Protein AF-A0A8T3RVQ6-F1 (afdb_monomer_lite)

Radius of gyration: 17.31 Å; chains: 1; bounding box: 41×33×53 Å

Foldseek 3Di:
DVVCLVVPNQEDAQEQCADDPPHHDVLDDQAWAQAPVRRRIYHYQHALDNVHSHGQAEELNVQPDDLVSSVSSVVVCVVVVTDHDHDYDPLLQDPDDDDDPPDDPVVSCSSVRNSVSNVVSVVVCCVVCVVVDDDPVVVVVVPPFGWYAYPVVSDTHGRDPPDD

Secondary structure (DSSP, 8-state):
-HHHHHTT--EE---B-S--TTTB-TTS-SS-EEETTT-PEE-PPPEEETTEEEE-SBHHHHHHS-HHHHHHHHHHHHHTTPPP--B--HHHH-TTPPP-TTS-HHHHHHHHTTGGGHHHHHHHHHHHHGGG---HHHHHHHT-SPPEEETTTTEEEPP-----

Structure (mmCIF, N/CA/C/O backbone):
data_AF-A0A8T3RVQ6-F1
#
_entry.id   AF-A0A8T3RVQ6-F1
#
loop_
_atom_site.group_PDB
_atom_site.id
_atom_site.type_symbol
_atom_site.label_atom_id
_atom_site.label_alt_id
_atom_site.label_comp_id
_atom_site.label_asym_id
_atom_site.label_entity_id
_atom_site.label_seq_id
_atom_site.pdbx_PDB_ins_code
_atom_site.Cartn_x
_atom_site.Cartn_y
_atom_site.Cartn_z
_atom_site.occupancy
_atom_site.B_iso_or_equiv
_atom_site.auth_seq_id
_atom_site.auth_comp_id
_atom_site.auth_asym_id
_atom_site.auth_atom_id
_atom_site.pdbx_PDB_model_num
ATOM 1 N N . MET A 1 1 ? -17.647 5.794 -0.318 1.00 85.44 1 MET A N 1
ATOM 2 C CA . MET A 1 1 ? -17.756 4.753 0.725 1.00 85.44 1 MET A CA 1
ATOM 3 C C . MET A 1 1 ? -19.180 4.253 0.856 1.00 85.44 1 MET A C 1
ATOM 5 O O . MET A 1 1 ? -19.367 3.047 0.831 1.00 85.44 1 MET A O 1
ATOM 9 N N . ASP A 1 2 ? -20.171 5.142 0.878 1.00 89.44 2 ASP A N 1
ATOM 10 C CA . ASP A 1 2 ? -21.593 4.767 0.983 1.00 89.44 2 ASP A CA 1
ATOM 11 C C . ASP A 1 2 ? -22.040 3.792 -0.110 1.00 89.44 2 ASP A C 1
ATOM 13 O O . ASP A 1 2 ? -22.649 2.773 0.185 1.00 89.44 2 ASP A O 1
ATOM 17 N N . VAL A 1 3 ? -21.640 4.038 -1.364 1.00 94.50 3 VAL A N 1
ATOM 18 C CA . VAL A 1 3 ? -21.923 3.122 -2.483 1.00 94.50 3 VAL A CA 1
ATOM 19 C C . VAL A 1 3 ? -21.318 1.736 -2.251 1.00 94.50 3 VAL A C 1
ATOM 21 O O . VAL A 1 3 ? -21.981 0.745 -2.523 1.00 94.50 3 VAL A O 1
ATOM 24 N N . LEU A 1 4 ? -20.090 1.641 -1.730 1.00 95.44 4 LEU A N 1
ATOM 25 C CA . LEU A 1 4 ? -19.455 0.346 -1.458 1.00 95.44 4 LEU A CA 1
ATOM 26 C C . LEU A 1 4 ? -20.227 -0.414 -0.374 1.00 95.44 4 LEU A C 1
ATOM 28 O O . LEU A 1 4 ? -20.590 -1.570 -0.571 1.00 95.44 4 LEU A O 1
ATOM 32 N N . ALA A 1 5 ? -20.552 0.262 0.728 1.00 93.94 5 ALA A N 1
ATOM 33 C CA . ALA A 1 5 ? -21.335 -0.334 1.805 1.00 93.94 5 ALA A CA 1
ATOM 34 C C . ALA A 1 5 ? -22.728 -0.779 1.321 1.00 93.94 5 ALA A C 1
ATOM 36 O O . ALA A 1 5 ? -23.157 -1.889 1.620 1.00 93.94 5 ALA A O 1
ATOM 37 N N . ALA A 1 6 ? -23.397 0.033 0.495 1.00 94.88 6 ALA A N 1
ATOM 38 C CA . ALA A 1 6 ? -24.702 -0.294 -0.083 1.00 94.88 6 ALA A CA 1
ATOM 39 C C . ALA A 1 6 ? -24.680 -1.530 -1.003 1.00 94.88 6 ALA A C 1
ATOM 41 O O . ALA A 1 6 ? -25.711 -2.169 -1.183 1.00 94.88 6 ALA A O 1
ATOM 42 N N . HIS A 1 7 ? -23.520 -1.880 -1.567 1.00 97.12 7 HIS A N 1
ATOM 43 C CA . HIS A 1 7 ? -23.337 -3.071 -2.404 1.00 97.12 7 HIS A CA 1
ATOM 44 C C . HIS A 1 7 ? -22.722 -4.255 -1.638 1.00 97.12 7 HIS A C 1
ATOM 46 O O . HIS A 1 7 ? -22.322 -5.239 -2.257 1.00 97.12 7 HIS A O 1
ATOM 52 N N . GLY A 1 8 ? -22.639 -4.178 -0.305 1.00 95.00 8 GLY A N 1
ATOM 53 C CA . GLY A 1 8 ? -22.169 -5.280 0.536 1.00 95.00 8 GLY A CA 1
ATOM 54 C C . GLY A 1 8 ? -20.652 -5.472 0.555 1.00 95.00 8 GLY A C 1
ATOM 55 O O . GLY A 1 8 ? -20.183 -6.534 0.953 1.00 95.00 8 GLY A O 1
ATOM 56 N N . PHE A 1 9 ? -19.865 -4.475 0.137 1.00 96.00 9 PHE A N 1
ATOM 57 C CA . PHE A 1 9 ? -18.418 -4.524 0.342 1.00 96.00 9 PHE A CA 1
ATOM 58 C C . PHE A 1 9 ? -18.086 -4.344 1.827 1.00 96.00 9 PHE A C 1
ATOM 60 O O . PHE A 1 9 ? -18.631 -3.465 2.492 1.00 96.00 9 PHE A O 1
ATOM 67 N N . GLU A 1 10 ? -17.150 -5.149 2.329 1.00 94.31 10 GLU A N 1
ATOM 68 C CA . GLU A 1 10 ? -16.751 -5.150 3.745 1.00 94.31 10 GLU A CA 1
ATOM 69 C C . GLU A 1 10 ? -15.566 -4.220 4.038 1.00 94.31 10 GLU A C 1
ATOM 71 O O . GLU A 1 10 ? -15.416 -3.717 5.155 1.00 94.31 10 GLU A O 1
ATOM 76 N N . TYR A 1 11 ? -14.724 -3.959 3.035 1.00 95.31 11 TYR A N 1
ATOM 77 C CA . TYR A 1 11 ? -13.535 -3.131 3.190 1.00 95.31 11 TYR A CA 1
ATOM 78 C C . TYR A 1 11 ? -13.155 -2.361 1.921 1.00 95.31 11 TYR A C 1
ATOM 80 O O . TYR A 1 11 ? -13.514 -2.742 0.807 1.00 95.31 11 TYR A O 1
ATOM 88 N N . ASP A 1 12 ? -12.391 -1.283 2.103 1.00 94.56 12 ASP A N 1
ATOM 89 C CA . ASP A 1 12 ? -11.769 -0.490 1.042 1.00 94.56 12 ASP A CA 1
ATOM 90 C C . ASP A 1 12 ? -10.265 -0.321 1.287 1.00 94.56 12 ASP A C 1
ATOM 92 O O . ASP A 1 12 ? -9.831 -0.018 2.398 1.00 94.56 12 ASP A O 1
ATOM 96 N N . SER A 1 13 ? -9.472 -0.465 0.225 1.00 93.50 13 SER A N 1
ATOM 97 C CA . SER A 1 13 ? -8.018 -0.273 0.248 1.00 93.50 13 SER A CA 1
ATOM 98 C C . SER A 1 13 ? -7.539 0.804 -0.730 1.00 93.50 13 SER A C 1
ATOM 100 O O . SER A 1 13 ? -6.399 0.760 -1.200 1.00 93.50 13 SER A O 1
ATOM 102 N N . SER A 1 14 ? -8.415 1.740 -1.102 1.00 90.06 14 SER A N 1
ATOM 103 C CA . SER A 1 14 ? -8.108 2.785 -2.087 1.00 90.06 14 SER A CA 1
ATOM 104 C C . SER A 1 14 ? -7.475 4.044 -1.479 1.00 90.06 14 SER A C 1
ATOM 106 O O . SER A 1 14 ? -6.921 4.875 -2.202 1.00 90.06 14 SER A O 1
ATOM 108 N N . ILE A 1 15 ? -7.520 4.185 -0.152 1.00 91.19 15 ILE A N 1
ATOM 109 C CA . ILE A 1 15 ? -7.093 5.398 0.550 1.00 91.19 15 ILE A CA 1
ATOM 110 C C . ILE A 1 15 ? -5.566 5.475 0.700 1.00 91.19 15 ILE A C 1
ATOM 112 O O . ILE A 1 15 ? -4.928 4.616 1.311 1.00 91.19 15 ILE A O 1
ATOM 116 N N . TYR A 1 16 ? -4.983 6.570 0.198 1.00 91.81 16 TYR A N 1
ATOM 117 C CA . TYR A 1 16 ? -3.573 6.919 0.381 1.00 91.81 16 TYR A CA 1
ATOM 118 C C . TYR A 1 16 ? -3.422 8.087 1.372 1.00 91.81 16 TYR A C 1
ATOM 120 O O . TYR A 1 16 ? -3.752 9.220 1.012 1.00 91.81 16 TYR A O 1
ATOM 128 N N . PRO A 1 17 ? -2.892 7.862 2.588 1.00 89.81 17 PRO A N 1
ATOM 129 C CA . PRO A 1 17 ? -2.781 8.884 3.630 1.00 89.81 17 PRO A CA 1
ATOM 130 C C . PRO A 1 17 ? -1.570 9.807 3.435 1.00 89.81 17 PRO A C 1
ATOM 132 O O . PRO A 1 17 ? -0.664 9.889 4.260 1.00 89.81 17 PRO A O 1
ATOM 135 N N . GLY A 1 18 ? -1.519 10.497 2.301 1.00 87.06 18 GLY A N 1
ATOM 136 C CA . GLY A 1 18 ? -0.417 11.386 1.960 1.00 87.06 18 GLY A CA 1
ATOM 137 C C . GLY A 1 18 ? -0.727 12.283 0.772 1.00 87.06 18 GLY A C 1
ATOM 138 O O . GLY A 1 18 ? -1.821 12.247 0.214 1.00 87.06 18 GLY A O 1
ATOM 139 N N . LEU A 1 19 ? 0.255 13.086 0.369 1.00 80.75 19 LEU A N 1
ATOM 140 C CA . LEU A 1 19 ? 0.151 13.918 -0.827 1.00 80.75 19 LEU A CA 1
ATOM 141 C C . LEU A 1 19 ? 0.420 13.062 -2.068 1.00 80.75 19 LEU A C 1
ATOM 143 O O . LEU A 1 19 ? 1.483 12.457 -2.203 1.00 80.75 19 LEU A O 1
ATOM 147 N N . ASN A 1 20 ? -0.560 12.994 -2.963 1.00 79.75 20 ASN A N 1
ATOM 148 C CA . ASN A 1 20 ? -0.448 12.326 -4.253 1.00 79.75 20 ASN A CA 1
ATOM 149 C C . ASN A 1 20 ? -1.412 13.000 -5.232 1.00 79.75 20 ASN A C 1
ATOM 151 O O . ASN A 1 20 ? -2.599 13.105 -4.926 1.00 79.75 20 ASN A O 1
ATOM 155 N N . ASP A 1 21 ? -0.907 13.402 -6.402 1.00 72.50 21 ASP A N 1
ATOM 156 C CA . ASP A 1 21 ? -1.655 14.135 -7.437 1.00 72.50 21 ASP A CA 1
ATOM 157 C C . ASP A 1 21 ? -2.984 13.472 -7.839 1.00 72.50 21 ASP A C 1
ATOM 159 O O . ASP A 1 21 ? -3.875 14.146 -8.345 1.00 72.50 21 ASP A O 1
ATOM 163 N N . ARG A 1 22 ? -3.114 12.147 -7.685 1.00 75.31 22 ARG A N 1
ATOM 164 C CA . ARG A 1 22 ? -4.267 11.390 -8.196 1.00 75.31 22 ARG A CA 1
ATOM 165 C C . ARG A 1 22 ? -5.292 11.001 -7.138 1.00 75.31 22 ARG A C 1
ATOM 167 O O . ARG A 1 22 ? -6.471 10.937 -7.454 1.00 75.31 22 ARG A O 1
ATOM 174 N N . TYR A 1 23 ? -4.843 10.646 -5.940 1.00 78.12 23 TYR A N 1
ATOM 175 C CA . TYR A 1 23 ? -5.696 9.989 -4.937 1.00 78.12 23 TYR A CA 1
ATOM 176 C C . TYR A 1 23 ? -5.208 10.209 -3.496 1.00 78.12 23 TYR A C 1
ATOM 178 O O . TYR A 1 23 ? -5.557 9.454 -2.590 1.00 78.12 23 TYR A O 1
ATOM 186 N N . GLY A 1 24 ? -4.353 11.209 -3.270 1.00 85.56 24 GLY A N 1
ATOM 187 C CA . GLY A 1 24 ? -3.816 11.485 -1.944 1.00 85.56 24 GLY A CA 1
ATOM 188 C C . GLY A 1 24 ? -4.828 12.151 -1.019 1.00 85.56 24 GLY A C 1
ATOM 189 O O . GLY A 1 24 ? -5.452 13.142 -1.388 1.00 85.56 24 GLY A O 1
ATOM 190 N N . TRP A 1 25 ? -4.943 11.642 0.206 1.00 89.81 25 TRP A N 1
ATOM 191 C CA . TRP A 1 25 ? -5.762 12.215 1.267 1.00 89.81 25 TRP A CA 1
ATOM 192 C C . TRP A 1 25 ? -4.927 12.395 2.546 1.00 89.81 25 TRP A C 1
ATOM 194 O O . TRP A 1 25 ? -4.898 11.518 3.402 1.00 89.81 25 TRP A O 1
ATOM 204 N N . PRO A 1 26 ? -4.271 13.551 2.745 1.00 87.06 26 PRO A N 1
ATOM 205 C CA . PRO A 1 26 ? -3.357 13.758 3.877 1.00 87.06 26 PRO A CA 1
ATOM 206 C C . PRO A 1 26 ? -3.976 13.608 5.277 1.00 87.06 26 PRO A C 1
ATOM 208 O O . PRO A 1 26 ? -3.271 13.272 6.219 1.00 87.06 26 PRO A O 1
ATOM 211 N N . ARG A 1 27 ? -5.285 13.862 5.425 1.00 87.00 27 ARG A N 1
ATOM 212 C CA . ARG A 1 27 ? -6.032 13.701 6.691 1.00 87.00 27 ARG A CA 1
ATOM 213 C C . ARG A 1 27 ? -6.626 12.300 6.887 1.00 87.00 27 ARG A C 1
ATOM 215 O O . ARG A 1 27 ? -7.385 12.091 7.832 1.00 87.00 27 ARG A O 1
ATOM 222 N N . ALA A 1 28 ? -6.343 11.368 5.982 1.00 90.00 28 ALA A N 1
ATOM 223 C CA . ALA A 1 28 ? -6.807 9.999 6.102 1.00 90.00 28 ALA A CA 1
ATOM 224 C C . ALA A 1 28 ? -6.030 9.227 7.182 1.00 90.00 28 ALA A C 1
ATOM 226 O O . ALA A 1 28 ? -4.894 9.578 7.515 1.00 90.00 28 ALA A O 1
ATOM 227 N N . PRO A 1 29 ? -6.625 8.154 7.719 1.00 90.62 29 PRO A N 1
ATOM 228 C CA . PRO A 1 29 ? -5.960 7.267 8.656 1.00 90.62 29 PRO A CA 1
ATOM 229 C C . PRO A 1 29 ? -4.731 6.597 8.040 1.00 90.62 29 PRO A C 1
ATOM 231 O O . PRO A 1 29 ? -4.720 6.224 6.871 1.00 90.62 29 PRO A O 1
ATOM 234 N N . THR A 1 30 ? -3.693 6.415 8.856 1.00 90.94 30 THR A N 1
ATOM 235 C CA . THR A 1 30 ? -2.460 5.700 8.478 1.00 90.94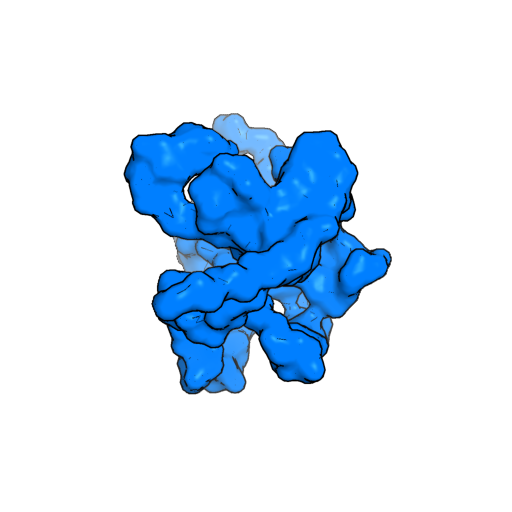 30 THR A CA 1
ATOM 236 C C . THR A 1 30 ? -2.475 4.225 8.875 1.00 90.94 30 THR A C 1
ATOM 238 O O . THR A 1 30 ? -1.589 3.477 8.469 1.00 90.94 30 THR A O 1
ATOM 241 N N . ASN A 1 31 ? -3.496 3.808 9.629 1.00 91.44 31 ASN A N 1
ATOM 242 C CA . ASN A 1 31 ? -3.735 2.445 10.099 1.00 91.44 31 ASN A CA 1
ATOM 243 C C . ASN A 1 31 ? -5.163 2.014 9.763 1.00 91.44 31 ASN A C 1
ATOM 245 O O . ASN A 1 31 ? -5.998 2.887 9.520 1.00 91.44 31 ASN A O 1
ATOM 249 N N . PRO A 1 32 ? -5.469 0.706 9.777 1.00 94.69 32 PRO A N 1
ATOM 250 C CA . PRO A 1 32 ? -6.835 0.253 9.592 1.00 94.69 32 PRO A CA 1
ATOM 251 C C . PRO A 1 32 ? -7.790 0.872 10.611 1.00 94.69 32 PRO A C 1
ATOM 253 O O . PRO A 1 32 ? -7.489 0.936 11.804 1.00 94.69 32 PRO A O 1
ATOM 256 N N . VAL A 1 33 ? -8.938 1.324 10.123 1.00 95.25 33 VAL A N 1
ATOM 257 C CA . VAL A 1 33 ? -10.011 1.913 10.932 1.00 95.25 33 VAL A CA 1
ATOM 258 C C . VAL A 1 33 ? -11.356 1.444 10.412 1.00 95.25 33 VAL A C 1
ATOM 260 O O . VAL A 1 33 ? -11.469 1.015 9.264 1.00 95.25 33 VAL A O 1
ATOM 263 N N . GLN A 1 34 ? -12.395 1.583 11.222 1.00 96.00 34 GLN A N 1
ATOM 264 C CA . GLN A 1 34 ? -13.762 1.407 10.762 1.00 96.00 34 GLN A CA 1
ATOM 265 C C . GLN A 1 34 ? -14.366 2.756 10.368 1.00 96.00 34 GLN A C 1
ATOM 267 O O . GLN A 1 34 ? -14.287 3.732 11.112 1.00 96.00 34 GLN A O 1
ATOM 272 N N . HIS A 1 35 ? -14.992 2.834 9.200 1.00 94.44 35 HIS A N 1
ATOM 273 C CA . HIS A 1 35 ? -15.709 4.025 8.774 1.00 94.44 35 HIS A CA 1
ATOM 274 C C . HIS A 1 35 ? -16.938 4.242 9.666 1.00 94.44 35 HIS A C 1
ATOM 276 O O . HIS A 1 35 ? -17.862 3.429 9.664 1.00 94.44 35 HIS A O 1
ATOM 282 N N . ALA A 1 36 ? -16.972 5.357 10.401 1.00 92.88 36 ALA A N 1
ATOM 283 C CA . ALA A 1 36 ? -18.012 5.643 11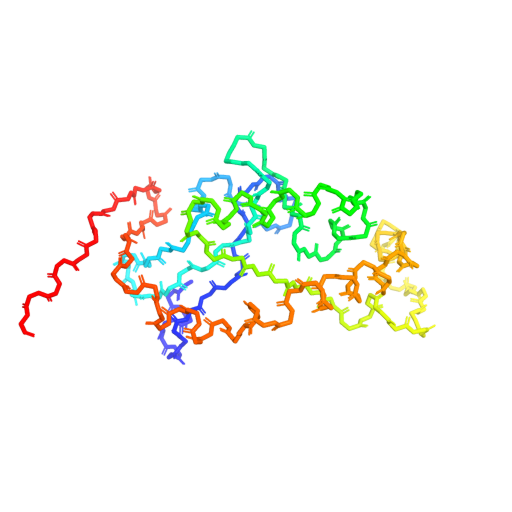.395 1.00 92.88 36 ALA A CA 1
ATOM 284 C C . ALA A 1 36 ? -19.429 5.680 10.789 1.00 92.88 36 ALA A C 1
ATOM 286 O O . ALA A 1 36 ? -20.393 5.323 11.452 1.00 92.88 36 ALA A O 1
ATOM 287 N N . LEU A 1 37 ? -19.520 6.113 9.525 1.00 90.69 37 LEU A N 1
ATOM 288 C CA . LEU A 1 37 ? -20.725 6.188 8.686 1.00 90.69 37 LEU A CA 1
ATOM 289 C C . LEU A 1 37 ? -21.405 4.846 8.405 1.00 90.69 37 LEU A C 1
ATOM 291 O O . LEU A 1 37 ? -22.621 4.702 8.402 1.00 90.69 37 LEU A O 1
ATOM 295 N N . THR A 1 38 ? -20.571 3.887 8.026 1.00 93.19 38 THR A N 1
ATOM 296 C CA . THR A 1 38 ? -20.989 2.772 7.167 1.00 93.19 38 THR A CA 1
ATOM 297 C C . THR A 1 38 ? -20.529 1.423 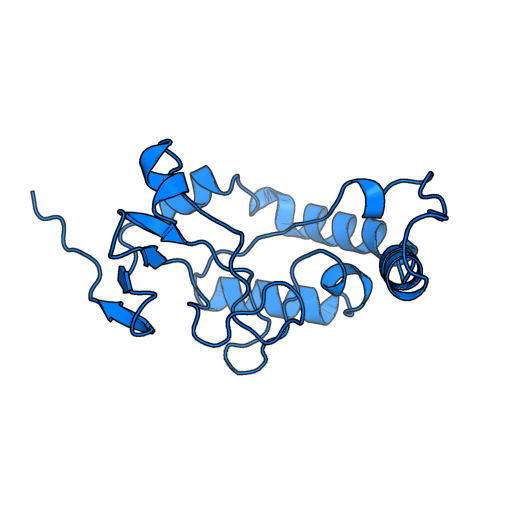7.695 1.00 93.19 38 THR A C 1
ATOM 299 O O . THR A 1 38 ? -20.884 0.403 7.121 1.00 93.19 38 THR A O 1
ATOM 302 N N . GLY A 1 39 ? -19.686 1.399 8.732 1.00 92.56 39 GLY A N 1
ATOM 303 C CA . GLY A 1 39 ? -19.072 0.176 9.245 1.00 92.56 39 GLY A CA 1
ATOM 304 C C . GLY A 1 39 ? -17.986 -0.420 8.341 1.00 92.56 39 GLY A C 1
ATOM 305 O O . GLY A 1 39 ? -17.329 -1.370 8.758 1.00 92.56 39 GLY A O 1
ATOM 306 N N . LEU A 1 40 ? -17.764 0.143 7.145 1.00 95.19 40 LEU A N 1
ATOM 307 C CA . LEU A 1 40 ? -16.770 -0.321 6.175 1.00 95.19 40 LEU A CA 1
ATOM 308 C C . LEU A 1 40 ? -15.361 -0.236 6.772 1.00 95.19 40 LEU A C 1
ATOM 310 O O . LEU A 1 40 ? -14.965 0.822 7.270 1.00 95.19 40 LEU A O 1
ATOM 314 N N . VAL A 1 41 ? -14.579 -1.309 6.690 1.00 96.25 41 VAL A N 1
ATOM 315 C CA . VAL A 1 41 ? -13.181 -1.269 7.132 1.00 96.25 41 VAL A CA 1
ATOM 316 C C . VAL A 1 41 ? -12.342 -0.533 6.094 1.00 96.25 41 VAL A C 1
ATOM 318 O O . VAL A 1 41 ? -12.278 -0.910 4.929 1.00 96.25 41 VAL A O 1
ATOM 321 N N . ILE A 1 42 ? -11.663 0.524 6.516 1.00 95.50 42 ILE A N 1
ATOM 322 C CA . ILE A 1 42 ? -10.702 1.236 5.684 1.00 95.50 42 ILE A CA 1
ATOM 323 C C . ILE A 1 42 ? -9.323 0.667 5.973 1.00 95.50 42 ILE A C 1
ATOM 325 O O . ILE A 1 42 ? -8.837 0.762 7.098 1.00 95.50 42 ILE A O 1
ATOM 329 N N . PHE A 1 43 ? -8.680 0.114 4.952 1.00 95.38 43 PHE A N 1
ATOM 330 C CA . PHE A 1 43 ? -7.325 -0.414 5.015 1.00 95.38 43 PHE A CA 1
ATOM 331 C C . PHE A 1 43 ? -6.390 0.489 4.185 1.00 95.38 43 PHE A C 1
ATOM 333 O O . PHE A 1 43 ? -6.212 0.270 2.985 1.00 95.38 43 PHE A O 1
ATOM 340 N N . PRO A 1 44 ? -5.790 1.530 4.787 1.00 93.38 44 PRO A N 1
ATOM 341 C CA . PRO A 1 44 ? -5.027 2.527 4.044 1.00 93.38 44 PRO A CA 1
ATOM 342 C C . PRO A 1 44 ? -3.684 1.991 3.540 1.00 93.38 44 PRO A C 1
ATOM 344 O O . PRO A 1 44 ? -3.089 1.081 4.125 1.00 93.38 44 PRO A O 1
ATOM 347 N N . VAL A 1 45 ? -3.159 2.609 2.479 1.00 92.94 45 VAL A N 1
ATOM 348 C CA . VAL A 1 45 ? -1.805 2.324 1.985 1.00 92.94 45 VAL A CA 1
ATOM 349 C C . VAL A 1 45 ? -0.773 2.661 3.073 1.00 92.94 45 VAL A C 1
ATOM 351 O O . VAL A 1 45 ? -0.735 3.800 3.545 1.00 92.94 45 VAL A O 1
ATOM 354 N N . PRO A 1 46 ? 0.107 1.720 3.454 1.00 92.69 46 PRO A N 1
ATOM 355 C CA . PRO A 1 46 ? 1.027 1.928 4.556 1.00 92.69 46 PRO A CA 1
ATOM 356 C C . PRO A 1 46 ?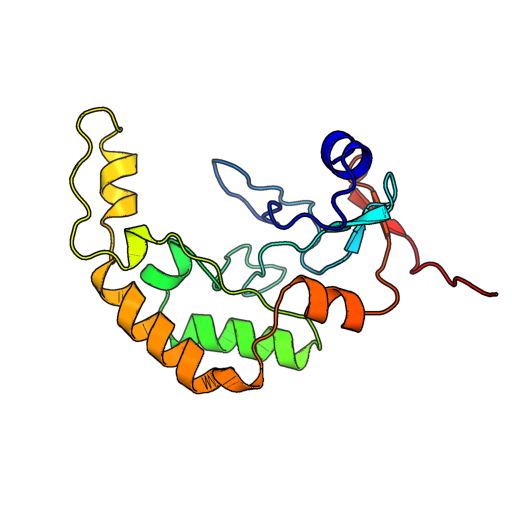 2.180 2.848 4.165 1.00 92.69 46 PRO A C 1
ATOM 358 O O . PRO A 1 46 ? 2.737 2.773 3.063 1.00 92.69 46 PRO A O 1
ATOM 361 N N . LEU A 1 47 ? 2.568 3.692 5.117 1.00 92.06 47 LEU A N 1
ATOM 362 C CA . LEU A 1 47 ? 3.641 4.670 4.969 1.00 92.06 47 LEU A CA 1
ATOM 363 C C . LEU A 1 47 ? 4.892 4.222 5.722 1.00 92.06 47 LEU A C 1
ATOM 365 O O . LEU A 1 47 ? 4.809 3.526 6.735 1.00 92.06 47 LEU A O 1
ATOM 369 N N . LEU A 1 48 ? 6.063 4.663 5.262 1.00 90.75 48 LEU A N 1
ATOM 370 C CA . LEU A 1 48 ? 7.332 4.420 5.959 1.00 90.75 48 LEU A CA 1
ATOM 371 C C . LEU A 1 48 ? 7.332 5.011 7.368 1.00 90.75 48 LEU A C 1
ATOM 373 O O . LEU A 1 48 ? 7.904 4.433 8.292 1.00 90.75 48 LEU A O 1
ATOM 377 N N . HIS A 1 49 ? 6.704 6.176 7.521 1.00 84.81 49 HIS A N 1
ATOM 378 C CA . HIS A 1 49 ? 6.583 6.873 8.787 1.00 84.81 49 HIS A CA 1
ATOM 379 C C . HIS A 1 49 ? 5.306 7.729 8.798 1.00 84.81 49 HIS A C 1
ATOM 381 O O . HIS A 1 49 ? 4.985 8.318 7.772 1.00 84.81 49 HIS A O 1
ATOM 387 N N . PRO A 1 50 ? 4.613 7.905 9.937 1.00 76.50 50 PRO A N 1
ATOM 388 C CA . PRO A 1 50 ? 3.438 8.784 10.018 1.00 76.50 50 PRO A CA 1
ATOM 389 C C . PRO A 1 50 ? 3.709 10.242 9.614 1.00 76.50 50 PRO A C 1
ATOM 391 O O . PRO A 1 50 ? 2.817 10.932 9.141 1.00 76.50 50 PRO A O 1
ATOM 394 N N . HIS A 1 51 ? 4.950 10.708 9.783 1.00 79.44 51 HIS A N 1
ATOM 395 C CA . HIS A 1 51 ? 5.383 12.064 9.406 1.00 79.44 51 HIS A CA 1
ATOM 396 C C . HIS A 1 51 ? 6.102 12.133 8.052 1.00 79.44 51 HIS A C 1
ATOM 398 O O . HIS A 1 51 ? 6.481 13.214 7.617 1.00 79.44 51 HIS A O 1
ATOM 404 N N . ILE A 1 52 ? 6.313 10.992 7.389 1.00 80.62 52 ILE A N 1
ATOM 405 C CA . ILE A 1 52 ? 6.899 10.931 6.048 1.00 80.62 52 ILE A CA 1
ATOM 406 C C . ILE A 1 52 ? 5.850 10.257 5.164 1.00 80.62 52 ILE A C 1
ATOM 408 O O . ILE A 1 52 ? 5.771 9.026 5.188 1.00 80.62 52 ILE A O 1
ATOM 412 N N . PRO A 1 53 ? 5.043 11.019 4.396 1.00 81.19 53 PRO A N 1
ATOM 413 C CA . PRO A 1 53 ? 3.905 10.502 3.632 1.00 81.19 53 PRO A CA 1
ATOM 414 C C . PRO A 1 53 ? 4.345 9.748 2.366 1.00 81.19 53 PRO A C 1
ATOM 416 O O . PRO A 1 53 ? 3.896 10.019 1.252 1.00 81.19 53 PRO A O 1
ATOM 419 N N . LEU A 1 54 ? 5.275 8.815 2.545 1.00 89.44 54 LEU A N 1
ATOM 420 C CA . LEU A 1 54 ? 5.916 8.015 1.525 1.00 89.44 54 LEU A CA 1
ATOM 421 C C . LEU A 1 54 ? 5.498 6.564 1.732 1.00 89.44 54 LEU A C 1
ATOM 423 O O . LEU A 1 54 ? 5.943 5.908 2.678 1.00 89.44 54 LEU A O 1
ATOM 427 N N . ALA A 1 55 ? 4.647 6.060 0.841 1.00 92.19 55 ALA A N 1
ATOM 428 C CA . ALA A 1 55 ? 4.391 4.630 0.783 1.00 92.19 55 ALA A CA 1
ATOM 429 C C . ALA A 1 55 ? 5.646 3.866 0.369 1.00 92.19 55 ALA A C 1
ATOM 431 O O . ALA A 1 55 ? 6.529 4.386 -0.311 1.00 92.19 55 ALA A O 1
ATOM 432 N N . PHE A 1 56 ? 5.702 2.600 0.766 1.00 92.25 56 PHE A N 1
ATOM 433 C CA . PHE A 1 56 ? 6.828 1.724 0.440 1.00 92.25 56 PHE A CA 1
ATOM 434 C C . PHE A 1 56 ? 6.423 0.375 -0.127 1.00 92.25 56 PHE A C 1
ATOM 436 O O . PHE A 1 56 ? 7.266 -0.360 -0.633 1.00 92.25 56 PHE A O 1
ATOM 443 N N . SER A 1 57 ? 5.148 0.025 -0.014 1.00 86.62 57 SER A N 1
ATOM 444 C CA . SER A 1 57 ? 4.739 -1.367 -0.069 1.00 86.62 57 SER A CA 1
ATOM 445 C C . SER A 1 57 ? 4.184 -1.807 -1.427 1.00 86.62 57 SER A C 1
ATOM 447 O O . SER A 1 57 ? 3.802 -2.962 -1.591 1.00 86.62 57 SER A O 1
ATOM 449 N N . GLY A 1 58 ? 4.175 -0.922 -2.431 1.00 85.25 58 GLY A N 1
ATOM 450 C CA . GLY A 1 58 ? 3.644 -1.273 -3.741 1.00 85.25 58 GLY A CA 1
ATOM 451 C C . GLY A 1 58 ? 3.871 -0.274 -4.869 1.00 85.25 58 GLY A C 1
ATOM 452 O O . GLY A 1 58 ? 4.409 0.821 -4.681 1.00 85.25 58 GLY A O 1
ATOM 453 N N . GLY A 1 59 ? 3.470 -0.694 -6.070 1.00 86.56 59 GLY A N 1
ATOM 454 C CA . GLY A 1 59 ? 3.502 0.101 -7.298 1.00 86.56 59 GLY A CA 1
ATOM 455 C C . GLY A 1 59 ? 4.867 0.725 -7.613 1.00 86.56 59 GLY A C 1
ATOM 456 O O . GLY A 1 59 ? 5.918 0.082 -7.542 1.00 86.56 59 GLY A O 1
ATOM 457 N N . ALA A 1 60 ? 4.859 2.017 -7.958 1.00 89.06 60 ALA A N 1
ATOM 458 C CA . ALA A 1 60 ?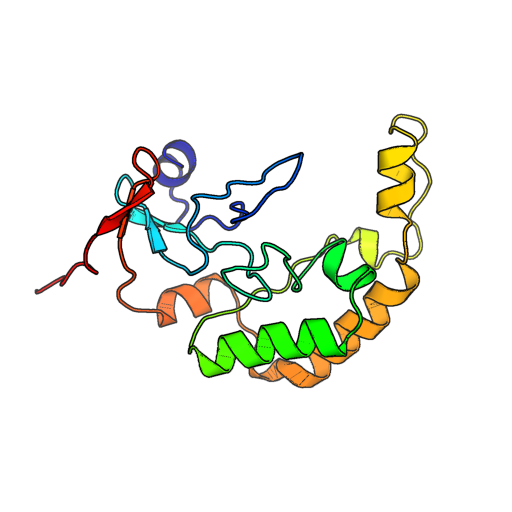 6.076 2.763 -8.273 1.00 89.06 60 ALA A CA 1
ATOM 459 C C . ALA A 1 60 ? 7.067 2.814 -7.096 1.00 89.06 60 ALA A C 1
ATOM 461 O O . ALA A 1 60 ? 8.275 2.767 -7.326 1.00 89.06 60 ALA A O 1
ATOM 462 N N . TYR A 1 61 ? 6.586 2.846 -5.850 1.00 90.56 61 TYR A N 1
ATOM 463 C CA . TYR A 1 61 ? 7.449 2.909 -4.668 1.00 90.56 61 TYR A CA 1
ATOM 464 C C . TYR A 1 61 ? 8.313 1.658 -4.538 1.00 90.56 61 TYR A C 1
ATOM 466 O O . TYR A 1 61 ? 9.517 1.771 -4.326 1.00 90.56 61 TYR A O 1
ATOM 474 N N . LEU A 1 62 ? 7.744 0.476 -4.790 1.00 91.88 62 LEU A N 1
ATOM 475 C CA . LEU A 1 62 ? 8.506 -0.772 -4.767 1.00 91.88 62 LEU A CA 1
ATOM 476 C C . LEU A 1 62 ? 9.570 -0.829 -5.882 1.00 91.88 62 LEU A C 1
ATOM 478 O O . LEU A 1 62 ? 10.594 -1.488 -5.733 1.00 91.88 62 LEU A O 1
ATOM 482 N N . ARG A 1 63 ? 9.382 -0.109 -6.996 1.00 92.75 63 ARG A N 1
ATOM 483 C CA . ARG A 1 63 ? 10.386 -0.006 -8.074 1.00 92.75 63 ARG A CA 1
ATOM 484 C C . ARG A 1 63 ? 11.499 0.991 -7.757 1.00 92.75 63 ARG A C 1
ATOM 486 O O . ARG A 1 63 ? 12.664 0.726 -8.057 1.00 92.75 63 ARG A O 1
ATOM 493 N N . ILE A 1 64 ? 11.137 2.134 -7.182 1.00 92.69 64 ILE A N 1
ATOM 494 C CA . ILE A 1 64 ? 12.042 3.269 -6.979 1.00 92.69 64 ILE A CA 1
ATOM 495 C C . ILE A 1 64 ? 12.861 3.092 -5.698 1.00 92.69 64 ILE A C 1
ATOM 497 O O . ILE A 1 64 ? 14.089 3.238 -5.725 1.00 92.69 64 ILE A O 1
ATOM 501 N N . LEU A 1 65 ? 12.212 2.737 -4.589 1.00 93.88 65 LEU A N 1
ATOM 502 C CA . LEU A 1 65 ? 12.859 2.694 -3.284 1.00 93.88 65 LEU A CA 1
ATOM 503 C C . LEU A 1 65 ? 13.893 1.561 -3.201 1.00 93.88 65 LEU A C 1
ATOM 505 O O . LEU A 1 65 ? 13.708 0.493 -3.788 1.00 93.88 65 LEU A O 1
ATOM 509 N N . PRO A 1 66 ? 15.015 1.764 -2.494 1.00 93.44 66 PRO A N 1
ATOM 510 C CA . PRO A 1 66 ? 15.919 0.678 -2.136 1.00 93.44 66 PRO A CA 1
ATOM 511 C C . PRO A 1 66 ? 15.225 -0.367 -1.253 1.00 93.44 66 PRO A C 1
ATOM 513 O O . PRO A 1 66 ? 14.433 -0.019 -0.378 1.00 93.44 66 PRO A O 1
ATOM 516 N N . TYR A 1 67 ? 15.582 -1.645 -1.415 1.00 92.81 67 TYR A N 1
ATOM 517 C CA . TYR A 1 67 ? 14.950 -2.738 -0.664 1.00 92.81 67 TYR A CA 1
ATOM 518 C C . TYR A 1 67 ? 15.060 -2.567 0.860 1.00 92.81 67 TYR A C 1
ATOM 520 O O . TYR A 1 67 ? 14.111 -2.865 1.575 1.00 92.81 67 TYR A O 1
ATOM 528 N N . TRP A 1 68 ? 16.182 -2.043 1.368 1.00 93.75 68 TRP A N 1
ATOM 529 C CA . TRP A 1 68 ? 16.370 -1.826 2.809 1.00 93.75 68 TRP A CA 1
ATOM 530 C C . TRP A 1 68 ? 15.336 -0.855 3.401 1.00 93.75 68 TRP A C 1
ATOM 532 O O . TRP A 1 68 ? 14.969 -0.986 4.568 1.00 93.75 68 TRP A O 1
ATOM 542 N N . LEU A 1 69 ? 14.837 0.093 2.600 1.00 94.19 69 LEU A N 1
ATOM 543 C CA . LEU A 1 69 ? 13.815 1.049 3.018 1.00 94.19 69 LEU A CA 1
ATOM 544 C C . LEU A 1 69 ? 12.423 0.406 2.998 1.00 94.19 69 LEU A C 1
ATOM 546 O O . LEU A 1 69 ? 11.635 0.585 3.918 1.00 94.19 69 LEU A O 1
ATOM 550 N N . VAL A 1 70 ? 12.143 -0.423 1.992 1.00 93.81 70 VAL A N 1
ATOM 551 C CA . VAL A 1 70 ? 10.925 -1.247 1.952 1.00 93.81 70 VAL A CA 1
ATOM 552 C C . VAL A 1 70 ? 10.878 -2.191 3.161 1.00 93.81 70 VAL A C 1
ATOM 554 O O . VAL A 1 70 ? 9.861 -2.315 3.844 1.00 93.81 70 VAL A O 1
ATOM 557 N N . GLU A 1 71 ? 12.003 -2.833 3.471 1.00 92.56 71 GLU A N 1
ATOM 558 C CA . GLU A 1 71 ? 12.140 -3.721 4.620 1.00 92.56 71 GLU A CA 1
ATOM 559 C C . GLU A 1 71 ? 11.996 -2.987 5.957 1.00 92.56 71 GLU A C 1
ATOM 561 O O . GLU A 1 71 ? 11.356 -3.522 6.870 1.00 92.56 71 GLU A O 1
ATOM 566 N N . SER A 1 72 ? 12.542 -1.773 6.080 1.00 93.38 72 SER A N 1
ATOM 567 C CA . SER A 1 72 ? 12.397 -0.968 7.294 1.00 93.38 72 SER A CA 1
ATOM 568 C C . SER A 1 72 ? 10.940 -0.564 7.537 1.00 93.38 72 SER A C 1
ATOM 570 O O . SER A 1 72 ? 10.491 -0.652 8.681 1.00 93.38 72 SER A O 1
ATOM 572 N N . GLY A 1 73 ? 10.182 -0.249 6.480 1.00 93.38 73 GLY A N 1
ATOM 573 C CA . GLY A 1 73 ? 8.737 -0.020 6.549 1.00 93.38 73 GLY A CA 1
ATOM 574 C C . GLY A 1 73 ? 7.997 -1.225 7.129 1.00 93.38 73 GLY A C 1
ATOM 575 O O . GLY A 1 73 ? 7.338 -1.117 8.163 1.00 93.38 73 GLY A O 1
ATOM 576 N N . PHE A 1 74 ? 8.195 -2.415 6.552 1.00 92.75 74 PHE A N 1
ATOM 577 C CA . PHE A 1 74 ? 7.578 -3.635 7.088 1.00 92.75 74 PHE A CA 1
ATOM 578 C C . PHE A 1 74 ? 8.054 -3.976 8.503 1.00 92.75 74 PHE A C 1
ATOM 580 O O . PHE A 1 74 ? 7.301 -4.553 9.285 1.00 92.75 74 PHE A O 1
ATOM 587 N N . ARG A 1 75 ? 9.317 -3.698 8.845 1.00 92.25 75 ARG A N 1
ATOM 588 C CA . ARG A 1 75 ? 9.835 -3.908 10.204 1.00 92.25 75 ARG A CA 1
ATOM 589 C C . ARG A 1 75 ? 9.130 -2.999 11.206 1.00 92.25 75 ARG A C 1
ATOM 591 O O . ARG A 1 75 ? 8.726 -3.491 12.253 1.00 92.25 75 ARG A O 1
ATOM 598 N N . ARG A 1 76 ? 8.937 -1.724 10.866 1.00 92.19 76 ARG A N 1
ATOM 599 C CA . ARG A 1 76 ? 8.193 -0.770 11.694 1.00 92.19 76 ARG A CA 1
ATOM 600 C C . ARG A 1 76 ? 6.754 -1.230 11.914 1.00 92.19 76 ARG A C 1
ATOM 602 O O . ARG A 1 76 ? 6.301 -1.238 13.049 1.00 92.19 76 ARG A O 1
ATOM 609 N N . GLN A 1 77 ? 6.063 -1.657 10.859 1.00 91.75 77 GLN A N 1
ATOM 610 C CA . GLN A 1 77 ? 4.695 -2.165 10.982 1.00 91.75 77 GLN A CA 1
ATOM 611 C C . GLN A 1 77 ? 4.601 -3.335 11.965 1.00 91.75 77 GLN A C 1
ATOM 613 O O . GLN A 1 77 ? 3.763 -3.316 12.860 1.00 91.75 77 GLN A O 1
ATOM 618 N N . ARG A 1 78 ? 5.534 -4.295 11.884 1.00 90.62 78 ARG A N 1
ATOM 619 C CA . ARG A 1 78 ? 5.608 -5.400 12.855 1.00 90.62 78 ARG A CA 1
ATOM 620 C C . ARG A 1 78 ? 5.864 -4.915 14.282 1.00 90.62 78 ARG A C 1
ATOM 622 O O . ARG A 1 78 ? 5.225 -5.408 15.199 1.00 90.62 78 ARG A O 1
ATOM 629 N N . GLN A 1 79 ? 6.767 -3.951 14.471 1.00 92.44 79 GLN A N 1
ATOM 630 C CA . GLN A 1 79 ? 7.053 -3.372 15.792 1.00 92.44 79 GLN A CA 1
ATOM 631 C C . GLN A 1 79 ? 5.836 -2.670 16.407 1.00 92.44 79 GLN A C 1
ATOM 633 O O . GLN A 1 79 ? 5.703 -2.648 17.624 1.00 92.44 79 GLN A O 1
ATOM 638 N N . LEU A 1 80 ? 4.958 -2.112 15.573 1.00 90.31 80 LEU A N 1
ATOM 639 C CA . LEU A 1 80 ? 3.733 -1.434 15.995 1.00 90.31 80 LEU A CA 1
ATOM 640 C C . LEU A 1 80 ? 2.501 -2.352 16.002 1.00 90.31 80 LEU A C 1
ATOM 642 O O . LEU A 1 80 ? 1.398 -1.854 16.201 1.00 90.31 80 LEU A O 1
ATOM 646 N N . ALA A 1 81 ? 2.668 -3.657 15.749 1.00 89.31 81 ALA A N 1
ATOM 647 C CA . ALA A 1 81 ? 1.570 -4.613 15.570 1.00 89.31 81 ALA A CA 1
ATOM 648 C C . ALA A 1 81 ? 0.513 -4.151 14.541 1.00 89.31 81 ALA A C 1
ATOM 650 O O . ALA A 1 81 ? -0.678 -4.414 14.677 1.00 89.31 81 ALA A O 1
ATOM 651 N N . GLN A 1 82 ? 0.957 -3.450 13.497 1.00 89.62 82 GLN A N 1
ATOM 652 C CA . GLN A 1 82 ? 0.112 -2.937 12.423 1.00 89.62 82 GLN A CA 1
ATOM 653 C C . GLN A 1 82 ? 0.249 -3.815 11.179 1.00 89.62 82 GLN A C 1
ATOM 655 O O . GLN A 1 82 ? 1.366 -4.217 10.830 1.00 89.62 82 GLN A O 1
ATOM 660 N N . PRO A 1 83 ? -0.849 -4.101 10.466 1.00 91.50 83 PRO A N 1
ATOM 661 C CA . PRO A 1 83 ? -0.770 -4.902 9.261 1.00 91.50 83 PRO A CA 1
ATOM 662 C C . PRO A 1 83 ? -0.187 -4.091 8.095 1.00 91.50 83 PRO A C 1
ATOM 664 O O . PRO A 1 83 ? -0.411 -2.889 7.943 1.00 91.50 83 PRO A O 1
ATOM 667 N N . GLY A 1 84 ? 0.577 -4.776 7.250 1.00 91.19 84 GLY A N 1
ATOM 668 C CA . GLY A 1 84 ? 1.047 -4.264 5.966 1.00 91.19 84 GLY A CA 1
ATOM 669 C C . GLY A 1 84 ? 0.206 -4.765 4.805 1.00 91.19 84 GLY A C 1
ATOM 670 O O . GLY A 1 84 ? -0.604 -5.672 4.949 1.00 91.19 84 GLY A O 1
ATOM 671 N N . MET A 1 85 ? 0.453 -4.208 3.624 1.00 92.38 85 MET A N 1
ATOM 672 C CA . MET A 1 85 ? -0.051 -4.755 2.363 1.00 92.38 85 MET A CA 1
ATOM 673 C C . MET A 1 85 ? 1.065 -4.727 1.329 1.00 92.38 85 MET A C 1
ATOM 675 O O . MET A 1 85 ? 1.902 -3.830 1.372 1.00 92.38 85 MET A O 1
ATOM 679 N N . ILE A 1 86 ? 1.049 -5.648 0.373 1.00 92.19 86 ILE A N 1
ATOM 680 C CA . ILE A 1 86 ? 1.846 -5.547 -0.851 1.00 92.19 86 ILE A CA 1
ATOM 681 C C . ILE A 1 86 ? 0.871 -5.448 -2.016 1.00 92.19 86 ILE A C 1
ATOM 683 O O . ILE A 1 86 ? -0.032 -6.271 -2.121 1.00 92.19 86 ILE A O 1
ATOM 687 N N . TYR A 1 87 ? 1.054 -4.462 -2.893 1.00 91.19 87 TYR A N 1
ATOM 688 C CA . TYR A 1 87 ? 0.228 -4.311 -4.090 1.00 91.19 87 TYR A CA 1
ATOM 689 C C . TYR A 1 87 ? 1.086 -3.957 -5.303 1.00 91.19 87 TYR A C 1
ATOM 691 O O . TYR A 1 87 ? 2.066 -3.217 -5.219 1.00 91.19 87 TYR A O 1
ATOM 699 N N . PHE A 1 88 ? 0.726 -4.485 -6.461 1.00 92.38 88 PHE A N 1
ATOM 700 C CA . PHE A 1 88 ? 1.390 -4.181 -7.721 1.00 92.38 88 PHE A CA 1
ATOM 701 C C . PHE A 1 88 ? 0.441 -4.480 -8.870 1.00 92.38 88 PHE A C 1
ATOM 703 O O . PHE A 1 88 ? -0.536 -5.214 -8.718 1.00 92.38 88 PHE A O 1
ATOM 710 N N . HIS A 1 89 ? 0.739 -3.927 -10.037 1.00 90.75 89 HIS A N 1
ATOM 711 C CA . HIS A 1 89 ? -0.035 -4.243 -11.227 1.00 90.75 89 HIS A CA 1
ATOM 712 C C . HIS A 1 89 ? 0.618 -5.393 -11.999 1.00 90.75 89 HIS A C 1
ATOM 714 O O . HIS A 1 89 ? 1.844 -5.400 -12.134 1.00 90.75 89 HIS A O 1
ATOM 720 N N . PRO A 1 90 ? -0.150 -6.305 -12.623 1.00 90.25 90 PRO A N 1
ATOM 721 C CA . PRO A 1 90 ? 0.421 -7.393 -13.424 1.00 90.25 90 PRO A CA 1
ATOM 722 C C . PRO A 1 90 ? 1.391 -6.911 -14.516 1.00 90.25 90 PRO A C 1
ATOM 724 O O . PRO A 1 90 ? 2.422 -7.532 -14.775 1.00 90.25 90 PRO A O 1
ATOM 727 N N . TRP A 1 91 ? 1.126 -5.742 -15.112 1.00 90.12 91 TRP A N 1
ATOM 728 C CA . TRP A 1 91 ? 2.007 -5.147 -16.119 1.00 90.12 91 TRP A CA 1
ATOM 729 C C . TRP A 1 91 ? 3.382 -4.733 -15.570 1.00 90.12 91 TRP A C 1
ATOM 731 O O . TRP A 1 91 ? 4.327 -4.602 -16.346 1.00 90.12 91 TRP A O 1
ATOM 741 N N . GLU A 1 92 ? 3.542 -4.553 -14.254 1.00 91.62 92 GLU A N 1
ATOM 742 C CA . GLU A 1 92 ? 4.831 -4.192 -13.653 1.00 91.62 92 GLU A CA 1
ATOM 743 C C . GLU A 1 92 ? 5.842 -5.338 -13.753 1.00 91.62 92 GLU A C 1
ATOM 745 O O . GLU A 1 92 ? 7.027 -5.069 -13.946 1.00 91.62 92 GLU A O 1
ATOM 750 N N . ILE A 1 93 ? 5.384 -6.593 -13.754 1.00 90.69 93 ILE A N 1
ATOM 751 C CA . ILE A 1 93 ? 6.226 -7.798 -13.885 1.00 90.69 93 ILE A CA 1
ATOM 752 C C . ILE A 1 93 ? 6.166 -8.456 -15.272 1.00 90.69 93 ILE A C 1
ATOM 754 O O . ILE A 1 93 ? 6.894 -9.419 -15.515 1.00 90.69 93 ILE A O 1
ATOM 758 N N . SER A 1 94 ? 5.325 -7.944 -16.174 1.00 88.62 94 SER A N 1
ATOM 759 C CA . SER A 1 94 ? 5.159 -8.484 -17.528 1.00 88.62 94 SER A CA 1
ATOM 760 C C . SER A 1 94 ? 6.375 -8.218 -18.425 1.00 88.62 94 SER A C 1
ATOM 762 O O . SER A 1 94 ? 6.908 -7.110 -18.454 1.00 88.62 94 SER A O 1
ATOM 764 N N . SER A 1 95 ? 6.795 -9.195 -19.225 1.00 86.06 95 SER A N 1
ATOM 765 C CA . SER A 1 95 ? 7.824 -8.993 -20.257 1.00 86.06 95 SER A CA 1
ATOM 766 C C . SER A 1 95 ? 7.325 -8.183 -21.462 1.00 86.06 95 SER A C 1
ATOM 768 O O . SER A 1 95 ? 8.140 -7.670 -22.219 1.00 86.06 95 SER A O 1
ATOM 770 N N . THR A 1 96 ? 6.010 -8.024 -21.627 1.00 88.00 96 THR A N 1
ATOM 771 C CA . THR A 1 96 ? 5.382 -7.516 -22.860 1.00 88.00 96 THR A CA 1
ATOM 772 C C . THR A 1 96 ? 4.817 -6.101 -22.737 1.00 88.00 96 THR A C 1
ATOM 774 O O . THR A 1 96 ? 3.948 -5.707 -23.512 1.00 88.00 96 THR A O 1
ATOM 777 N N . LEU A 1 97 ? 5.261 -5.310 -21.753 1.00 89.19 97 LEU A N 1
ATOM 778 C CA . LEU A 1 97 ? 4.796 -3.926 -21.638 1.00 89.19 97 LEU A CA 1
ATOM 779 C C . LEU A 1 97 ? 5.254 -3.116 -22.858 1.00 89.19 97 LEU A C 1
ATOM 781 O O . LEU A 1 97 ? 6.447 -2.890 -23.039 1.00 89.19 97 LEU A O 1
ATOM 785 N N . THR A 1 98 ? 4.291 -2.643 -23.640 1.00 90.19 98 THR A N 1
ATOM 786 C CA . THR A 1 98 ? 4.520 -1.769 -24.788 1.00 90.19 98 THR A CA 1
ATOM 787 C C . THR A 1 98 ? 4.218 -0.312 -24.459 1.00 90.19 98 THR A C 1
ATOM 789 O O . THR A 1 98 ? 3.452 0.016 -23.541 1.00 90.19 98 THR A O 1
ATOM 792 N N . TRP A 1 99 ? 4.828 0.577 -25.240 1.00 89.81 99 TRP A N 1
ATOM 793 C CA . TRP A 1 99 ? 4.472 1.987 -25.258 1.00 89.81 99 TRP A CA 1
ATOM 794 C C . TRP A 1 99 ? 3.035 2.164 -25.755 1.00 89.81 99 TRP A C 1
ATOM 796 O O . TRP A 1 99 ? 2.642 1.570 -26.758 1.00 89.81 99 TRP A O 1
ATOM 806 N N . ARG A 1 100 ? 2.244 2.989 -25.063 1.00 91.50 100 ARG A N 1
ATOM 807 C CA . ARG A 1 100 ? 0.875 3.311 -25.483 1.00 91.50 100 ARG A CA 1
ATOM 808 C C . ARG A 1 100 ? 0.847 4.675 -26.151 1.00 91.50 100 ARG A C 1
ATOM 810 O O . ARG A 1 100 ? 1.039 5.677 -25.470 1.00 91.50 100 ARG A O 1
ATOM 817 N N . HIS A 1 101 ? 0.565 4.716 -27.449 1.00 90.25 101 HIS A N 1
ATOM 818 C CA . HIS A 1 101 ? 0.523 5.967 -28.215 1.00 90.25 101 HIS A CA 1
ATOM 819 C C . HIS A 1 101 ? -0.579 6.930 -27.748 1.00 90.25 101 HIS A C 1
ATOM 821 O O . HIS A 1 101 ? -0.392 8.138 -27.800 1.00 90.25 101 HIS A O 1
ATOM 827 N N . GLU A 1 102 ? -1.676 6.403 -27.207 1.00 93.50 102 GLU A N 1
ATOM 828 C CA . GLU A 1 102 ? -2.792 7.192 -26.664 1.00 93.50 102 GLU A CA 1
ATOM 829 C C . GLU A 1 102 ? -2.515 7.764 -25.262 1.00 93.50 102 GLU A C 1
ATOM 831 O O . GLU A 1 102 ? -3.252 8.615 -24.770 1.00 93.50 102 GLU A O 1
ATOM 836 N N . ALA A 1 103 ? -1.471 7.287 -24.575 1.00 91.25 103 ALA A N 1
ATOM 837 C CA . ALA A 1 103 ? -1.136 7.749 -23.234 1.00 91.25 103 ALA A CA 1
ATOM 838 C C . ALA A 1 103 ? -0.121 8.895 -23.280 1.00 91.25 103 ALA A C 1
ATOM 840 O O . ALA A 1 103 ? 0.784 8.924 -24.113 1.00 91.25 103 ALA A O 1
ATOM 841 N N . SER A 1 104 ? -0.210 9.807 -22.309 1.00 92.50 104 SER A N 1
ATOM 842 C CA . SER A 1 104 ? 0.770 10.885 -22.181 1.00 92.50 104 SER A CA 1
ATOM 843 C C . SER A 1 104 ? 2.192 10.346 -21.986 1.00 92.50 104 SER A C 1
ATOM 845 O O . SER A 1 104 ? 2.411 9.291 -21.379 1.00 92.50 104 SER A O 1
ATOM 847 N N . VAL A 1 105 ? 3.185 11.114 -22.443 1.00 92.31 105 VAL A N 1
ATOM 848 C CA . VAL A 1 105 ? 4.612 10.774 -22.296 1.00 92.31 105 VAL A CA 1
ATOM 849 C C . VAL A 1 105 ? 4.967 10.525 -20.829 1.00 92.31 105 VAL A C 1
ATOM 851 O O . VAL A 1 105 ? 5.598 9.518 -20.516 1.00 92.31 105 VAL A O 1
ATOM 854 N N . ARG A 1 106 ? 4.480 11.372 -19.907 1.00 91.38 106 ARG A N 1
ATOM 855 C CA . ARG A 1 106 ? 4.667 11.193 -18.454 1.00 91.38 106 ARG A CA 1
ATOM 856 C C . ARG A 1 106 ? 4.085 9.863 -17.969 1.00 91.38 106 ARG A C 1
ATOM 858 O O . ARG A 1 106 ? 4.732 9.166 -17.192 1.00 91.38 106 ARG A O 1
ATOM 865 N N . ALA A 1 107 ? 2.886 9.487 -18.420 1.00 88.75 107 ALA A N 1
ATOM 866 C CA . ALA A 1 107 ? 2.262 8.229 -18.016 1.00 88.75 107 ALA A CA 1
ATOM 867 C C . ALA A 1 107 ? 3.052 7.013 -18.517 1.00 88.75 107 ALA A C 1
ATOM 869 O O . ALA A 1 107 ? 3.299 6.084 -17.744 1.00 88.75 107 ALA A O 1
ATOM 870 N N . ASN A 1 108 ? 3.485 7.025 -19.778 1.00 91.75 108 ASN A N 1
ATOM 871 C CA . ASN A 1 108 ? 4.325 5.958 -20.308 1.00 91.75 108 ASN A CA 1
ATOM 872 C C . ASN A 1 108 ? 5.683 5.896 -19.595 1.00 91.75 108 ASN A C 1
ATOM 874 O O . ASN A 1 108 ? 6.098 4.810 -19.190 1.00 91.75 108 ASN A O 1
ATOM 878 N N . PHE A 1 109 ? 6.339 7.035 -19.367 1.00 92.31 109 PHE A N 1
ATOM 879 C CA . PHE A 1 109 ? 7.612 7.098 -18.649 1.00 92.31 109 PHE A CA 1
ATOM 880 C C . PHE A 1 109 ? 7.504 6.482 -17.248 1.00 92.31 109 PHE A C 1
ATOM 882 O O . PHE A 1 109 ? 8.230 5.539 -16.930 1.00 92.31 109 PHE A O 1
ATOM 889 N N . THR A 1 110 ? 6.537 6.919 -16.434 1.00 90.06 110 THR A N 1
ATOM 890 C CA . THR A 1 110 ? 6.337 6.391 -15.072 1.00 90.06 110 THR A CA 1
ATOM 891 C C . THR A 1 110 ? 6.034 4.891 -15.063 1.00 90.06 110 THR A C 1
ATOM 893 O O . THR A 1 110 ? 6.429 4.176 -14.136 1.00 90.06 110 THR A O 1
ATOM 896 N N . ARG A 1 111 ? 5.355 4.374 -16.095 1.00 90.88 111 ARG A N 1
ATOM 897 C CA . ARG A 1 111 ? 5.126 2.931 -16.237 1.00 90.88 111 ARG A CA 1
ATOM 898 C C . ARG A 1 111 ? 6.426 2.181 -16.484 1.00 90.88 111 ARG A C 1
ATOM 900 O O . ARG A 1 111 ? 6.613 1.154 -15.854 1.00 90.88 111 ARG A O 1
ATOM 907 N N . HIS A 1 112 ? 7.322 2.679 -17.329 1.00 91.81 112 HIS A N 1
ATOM 908 C CA . HIS A 1 112 ? 8.571 1.985 -17.668 1.00 91.81 112 HIS A CA 1
ATOM 909 C C . HIS A 1 112 ? 9.683 2.177 -16.626 1.00 91.81 112 HIS A C 1
ATOM 911 O O . HIS A 1 112 ? 10.553 1.313 -16.493 1.00 91.81 112 HIS A O 1
ATOM 917 N N . LEU A 1 113 ? 9.627 3.260 -15.847 1.00 92.56 113 LEU A N 1
ATOM 918 C CA . LEU A 1 113 ? 10.643 3.627 -14.862 1.00 92.56 113 LEU A CA 1
ATOM 919 C C . LEU A 1 113 ? 10.990 2.468 -13.910 1.00 92.56 113 LEU A C 1
ATOM 921 O O . LEU A 1 113 ? 10.129 1.962 -13.188 1.00 92.56 113 LEU A O 1
ATOM 925 N N . LEU A 1 114 ? 12.265 2.062 -13.899 1.00 93.56 114 LEU A N 1
ATOM 926 C CA . LEU A 1 114 ? 12.844 1.075 -12.974 1.00 93.56 114 LEU A CA 1
ATOM 927 C C . LEU A 1 114 ? 12.080 -0.260 -12.875 1.00 93.56 114 LEU A C 1
ATOM 929 O O . LEU A 1 114 ? 12.172 -0.968 -11.870 1.00 93.56 114 LEU A O 1
ATOM 933 N N . ARG A 1 115 ? 11.338 -0.650 -13.919 1.00 93.31 115 ARG A N 1
ATOM 934 C CA . ARG A 1 115 ? 10.548 -1.891 -13.917 1.00 93.31 115 ARG A CA 1
ATOM 935 C C . ARG A 1 115 ? 11.374 -3.154 -13.717 1.00 93.31 115 ARG A C 1
ATOM 937 O O . ARG A 1 115 ? 10.902 -4.076 -13.058 1.00 93.31 115 ARG A O 1
ATOM 944 N N . TRP A 1 116 ? 12.612 -3.182 -14.213 1.00 90.88 116 TRP A N 1
ATOM 945 C CA . TRP A 1 116 ? 13.516 -4.320 -14.019 1.00 90.88 116 TRP A CA 1
ATOM 946 C C . TRP A 1 116 ? 13.770 -4.629 -12.534 1.00 90.88 116 TRP A C 1
ATOM 948 O O . TRP A 1 116 ? 14.090 -5.764 -12.191 1.00 90.88 116 TRP A O 1
ATOM 958 N N . ARG A 1 117 ? 13.586 -3.650 -11.631 1.00 92.50 117 ARG A N 1
ATOM 959 C CA . ARG A 1 117 ? 13.741 -3.831 -10.179 1.00 92.50 117 ARG A CA 1
ATOM 960 C C . ARG A 1 117 ? 12.535 -4.492 -9.513 1.00 92.50 117 ARG A C 1
ATOM 962 O O . ARG A 1 117 ? 12.682 -4.965 -8.390 1.00 92.50 117 ARG A O 1
ATOM 969 N N . MET A 1 118 ? 11.368 -4.533 -10.163 1.00 93.38 118 MET A N 1
ATOM 970 C CA . MET A 1 118 ? 10.132 -5.031 -9.550 1.00 93.38 118 MET A CA 1
ATOM 971 C C . MET A 1 118 ? 10.235 -6.514 -9.187 1.00 93.38 118 MET A C 1
ATOM 973 O O . MET A 1 118 ? 10.044 -6.888 -8.034 1.00 93.38 118 MET A O 1
ATOM 977 N N . ARG A 1 119 ? 10.565 -7.362 -10.168 1.00 93.00 119 ARG A N 1
ATOM 978 C CA . ARG A 1 119 ? 10.585 -8.820 -9.986 1.00 93.00 119 ARG A CA 1
ATOM 979 C C . ARG A 1 119 ? 11.585 -9.266 -8.903 1.00 93.00 119 ARG A C 1
ATOM 981 O O . ARG A 1 119 ? 11.144 -9.991 -8.015 1.00 93.00 119 ARG A O 1
ATOM 988 N N . PRO A 1 120 ? 12.855 -8.807 -8.885 1.00 92.44 120 PRO A N 1
ATOM 989 C CA . PRO A 1 120 ? 13.794 -9.180 -7.824 1.00 92.44 120 PRO A CA 1
ATOM 990 C C . PRO A 1 120 ? 13.350 -8.730 -6.427 1.00 92.44 120 PRO A C 1
ATOM 992 O O . PRO A 1 120 ? 13.484 -9.482 -5.463 1.00 92.44 120 PRO A O 1
ATOM 995 N N . GLN A 1 121 ? 12.795 -7.518 -6.299 1.00 92.62 121 GLN A N 1
ATOM 996 C CA . GLN A 1 121 ? 12.319 -7.021 -5.005 1.00 92.62 121 GLN A CA 1
ATOM 997 C C . GLN A 1 121 ? 11.096 -7.790 -4.511 1.00 92.62 121 GLN A C 1
ATOM 999 O O . GLN A 1 121 ? 11.052 -8.169 -3.342 1.00 92.62 121 GLN A O 1
ATOM 1004 N N . LEU A 1 122 ? 10.141 -8.067 -5.401 1.00 92.25 122 LEU A N 1
ATOM 1005 C CA . LEU A 1 122 ? 8.963 -8.858 -5.072 1.00 92.25 122 LEU A CA 1
ATOM 1006 C C . LEU A 1 122 ? 9.354 -10.283 -4.669 1.00 92.25 122 LEU A C 1
ATOM 1008 O O . LEU A 1 122 ? 8.904 -10.750 -3.633 1.00 92.25 122 LEU A O 1
ATOM 1012 N N . GLN A 1 123 ? 10.243 -10.945 -5.418 1.00 92.88 123 GLN A N 1
ATOM 1013 C CA . GLN A 1 123 ? 10.757 -12.272 -5.053 1.00 92.88 123 GLN A CA 1
ATOM 1014 C C . GLN A 1 123 ? 11.399 -12.257 -3.667 1.00 92.88 123 GLN A C 1
ATOM 1016 O O . GLN A 1 123 ? 11.069 -13.091 -2.833 1.00 92.88 123 GLN A O 1
ATOM 1021 N N . ARG A 1 124 ? 12.256 -11.270 -3.382 1.00 92.88 124 ARG A N 1
ATOM 1022 C CA . ARG A 1 124 ? 12.893 -11.153 -2.068 1.00 92.88 124 ARG A CA 1
ATOM 1023 C C . ARG A 1 124 ? 11.873 -10.941 -0.946 1.00 92.88 124 ARG A C 1
ATOM 1025 O O . ARG A 1 124 ? 12.001 -11.576 0.097 1.00 92.88 124 ARG A O 1
ATOM 1032 N N . LEU A 1 125 ? 10.864 -10.091 -1.157 1.00 90.94 125 LEU A N 1
ATOM 1033 C CA . LEU A 1 125 ? 9.783 -9.878 -0.189 1.00 90.94 125 LEU A CA 1
ATOM 1034 C C . LEU A 1 125 ? 8.973 -11.152 0.050 1.00 90.94 125 LEU A C 1
ATOM 1036 O O . LEU A 1 125 ? 8.758 -11.513 1.203 1.00 90.94 125 LEU A O 1
ATOM 1040 N N . LEU A 1 126 ? 8.542 -11.820 -1.021 1.00 90.25 126 LEU A N 1
ATOM 1041 C CA . LEU A 1 126 ? 7.737 -13.035 -0.937 1.00 90.25 126 LEU A CA 1
ATOM 1042 C C . LEU A 1 126 ? 8.520 -14.154 -0.251 1.00 90.25 126 LEU A C 1
ATOM 1044 O O . LEU A 1 126 ? 7.998 -14.754 0.675 1.00 90.25 126 LEU A O 1
ATOM 1048 N N . THR A 1 127 ? 9.788 -14.378 -0.602 1.00 92.19 127 THR A N 1
ATOM 1049 C CA . THR A 1 127 ? 10.618 -15.395 0.060 1.00 92.19 127 THR A CA 1
ATOM 1050 C C . THR A 1 127 ? 10.850 -15.070 1.536 1.00 92.19 127 THR A C 1
ATOM 1052 O O . THR A 1 127 ? 10.686 -15.935 2.390 1.00 92.19 127 THR A O 1
ATOM 1055 N N . ALA A 1 128 ? 11.196 -13.822 1.869 1.00 88.31 128 ALA A N 1
ATOM 1056 C CA . ALA A 1 128 ? 11.506 -13.437 3.247 1.00 88.31 128 ALA A CA 1
ATOM 1057 C C . ALA A 1 128 ? 10.270 -13.329 4.157 1.00 88.31 128 ALA A C 1
ATOM 1059 O O . ALA A 1 128 ? 10.421 -13.208 5.374 1.00 88.31 128 ALA A O 1
ATOM 1060 N N . LYS A 1 129 ? 9.058 -13.275 3.588 1.00 85.81 129 LYS A N 1
ATOM 1061 C CA . LYS A 1 129 ? 7.815 -13.007 4.329 1.00 85.81 129 LYS A CA 1
ATOM 1062 C C . LYS A 1 129 ? 6.687 -13.983 4.013 1.00 85.81 129 LYS A C 1
ATOM 1064 O O . LYS A 1 129 ? 5.582 -13.732 4.467 1.00 85.81 129 LYS A O 1
ATOM 1069 N N . ALA A 1 130 ? 6.939 -15.067 3.277 1.00 82.88 130 ALA A N 1
ATOM 1070 C CA . ALA A 1 130 ? 5.904 -15.993 2.806 1.00 82.88 130 ALA A CA 1
ATOM 1071 C C . ALA A 1 130 ? 4.952 -16.439 3.925 1.00 82.88 130 ALA A C 1
ATOM 1073 O O . ALA A 1 130 ? 3.742 -16.370 3.760 1.00 82.88 130 ALA A O 1
ATOM 1074 N N . SER A 1 131 ? 5.499 -16.813 5.085 1.00 84.44 131 SER A N 1
ATOM 1075 C CA . SER A 1 131 ? 4.729 -17.264 6.253 1.00 84.44 131 SER A CA 1
ATOM 1076 C C . SER A 1 131 ? 3.931 -16.163 6.960 1.00 84.44 131 SER A C 1
ATOM 1078 O O . SER A 1 131 ? 3.106 -16.464 7.812 1.00 84.44 131 SER A O 1
ATOM 1080 N N . LEU A 1 132 ? 4.188 -14.894 6.639 1.00 86.56 132 LEU A N 1
ATOM 1081 C CA . LEU A 1 132 ? 3.522 -13.726 7.220 1.00 86.56 132 LEU A CA 1
ATOM 1082 C C . LEU A 1 132 ? 2.453 -13.140 6.289 1.00 86.56 132 LEU A C 1
ATOM 1084 O O . LEU A 1 132 ? 1.806 -12.158 6.649 1.00 86.56 132 LEU A O 1
ATOM 1088 N N . LEU A 1 133 ? 2.321 -13.670 5.072 1.00 88.19 133 LEU A N 1
ATOM 1089 C CA . LEU A 1 133 ? 1.348 -13.197 4.099 1.00 88.19 133 LEU A CA 1
ATOM 1090 C C . LEU A 1 133 ? 0.029 -13.946 4.281 1.00 88.19 133 LEU A C 1
ATOM 1092 O O . LEU A 1 133 ? 0.001 -15.165 4.400 1.00 88.19 133 LEU A O 1
ATOM 1096 N N . GLY A 1 134 ? -1.061 -13.190 4.249 1.00 91.44 134 GLY A N 1
ATOM 1097 C CA . GLY A 1 134 ? -2.427 -13.694 4.223 1.00 91.44 134 GLY A CA 1
ATOM 1098 C C . GLY A 1 134 ? -3.270 -12.852 3.277 1.00 91.44 134 GLY A C 1
ATOM 1099 O O . GLY A 1 134 ? -2.796 -11.850 2.726 1.00 91.44 134 GLY A O 1
ATOM 1100 N N . THR A 1 135 ? -4.524 -13.247 3.077 1.00 92.81 135 THR A N 1
ATOM 1101 C CA . THR A 1 135 ? -5.458 -12.389 2.348 1.00 92.81 135 THR A CA 1
ATOM 1102 C C . THR A 1 135 ? -5.813 -11.174 3.203 1.00 92.81 135 THR A C 1
ATOM 1104 O O . THR A 1 135 ? -5.779 -11.226 4.433 1.00 92.81 135 THR A O 1
ATOM 1107 N N . MET A 1 136 ? -6.170 -10.060 2.563 1.00 92.00 136 MET A N 1
ATOM 1108 C CA . MET A 1 136 ? -6.607 -8.870 3.296 1.00 92.00 136 MET A CA 1
ATOM 1109 C C . MET A 1 136 ? -7.842 -9.163 4.159 1.00 92.00 136 MET A C 1
ATOM 1111 O O . MET A 1 136 ? -7.915 -8.684 5.284 1.00 92.00 136 MET A O 1
ATOM 1115 N N . ALA A 1 137 ? -8.755 -10.008 3.671 1.00 92.00 137 ALA A N 1
ATOM 1116 C CA . ALA A 1 137 ? -9.926 -10.453 4.417 1.00 92.00 137 ALA A CA 1
ATOM 1117 C C . ALA A 1 137 ? -9.548 -11.214 5.702 1.00 92.00 137 ALA A C 1
ATOM 1119 O O . ALA A 1 137 ? -10.093 -10.917 6.763 1.00 92.00 137 ALA A O 1
ATOM 1120 N N . ASP A 1 138 ? -8.590 -12.145 5.640 1.00 93.19 138 ASP A N 1
ATOM 1121 C CA . ASP A 1 138 ? -8.144 -12.897 6.825 1.00 93.19 138 ASP A CA 1
ATOM 1122 C C . ASP A 1 138 ? -7.450 -11.989 7.840 1.00 93.19 138 ASP A C 1
ATOM 1124 O O . ASP A 1 138 ? -7.696 -12.088 9.042 1.00 93.19 138 ASP A O 1
ATOM 1128 N N . VAL A 1 139 ? -6.621 -11.059 7.351 1.00 93.06 139 VAL A N 1
ATOM 1129 C CA . VAL A 1 139 ? -5.971 -10.060 8.204 1.00 93.06 139 VAL A CA 1
ATOM 1130 C C . VAL A 1 139 ? -7.024 -9.208 8.906 1.00 93.06 139 VAL A C 1
ATOM 1132 O O . VAL A 1 139 ? -6.949 -9.070 10.120 1.00 93.06 139 VAL A O 1
ATOM 1135 N N . ILE A 1 140 ? -8.020 -8.686 8.180 1.00 92.94 140 ILE A N 1
ATOM 1136 C CA . ILE A 1 140 ? -9.088 -7.848 8.747 1.00 92.94 140 ILE A CA 1
ATOM 1137 C C . ILE A 1 140 ? -9.870 -8.595 9.830 1.00 92.94 140 ILE A C 1
ATOM 1139 O O . ILE A 1 140 ? -10.075 -8.038 10.907 1.00 92.94 140 ILE A O 1
ATOM 1143 N N . LYS A 1 141 ? -10.234 -9.863 9.597 1.00 91.38 141 LYS A N 1
ATOM 1144 C CA . LYS A 1 141 ? -10.902 -10.704 10.608 1.00 91.38 141 LYS A CA 1
ATOM 1145 C C . LYS A 1 141 ? -10.077 -10.846 11.892 1.00 91.38 141 LYS A C 1
ATOM 1147 O O . LYS A 1 141 ? -10.645 -10.931 12.975 1.00 91.38 141 LYS A O 1
ATOM 1152 N N . GLY A 1 142 ? -8.748 -10.847 11.778 1.00 91.06 142 GLY A N 1
ATOM 1153 C CA . GLY A 1 142 ? -7.826 -10.933 12.911 1.00 91.06 142 GLY A CA 1
ATOM 1154 C C . GLY A 1 142 ? -7.559 -9.615 13.650 1.00 91.06 142 GLY A C 1
ATOM 1155 O O . GLY A 1 142 ? -6.955 -9.656 14.719 1.00 91.06 142 GLY A O 1
ATOM 1156 N N . LEU A 1 143 ? -7.977 -8.453 13.126 1.00 88.50 143 LEU A N 1
ATOM 1157 C CA . LEU A 1 143 ? -7.679 -7.146 13.741 1.00 88.50 143 LEU A CA 1
ATOM 1158 C C . LEU A 1 143 ? -8.547 -6.817 14.966 1.00 88.50 143 LEU A C 1
ATOM 1160 O O . LEU A 1 143 ? -8.219 -5.886 15.701 1.00 88.50 143 LEU A O 1
ATOM 1164 N N . GLY A 1 144 ? -9.626 -7.567 15.206 1.00 86.19 144 GLY A N 1
ATOM 1165 C CA . GLY A 1 144 ? -10.550 -7.304 16.308 1.00 86.19 144 GLY A CA 1
ATOM 1166 C C . GLY A 1 144 ? -11.231 -5.936 16.185 1.00 86.19 144 GLY A C 1
ATOM 1167 O O . GLY A 1 144 ? -11.594 -5.503 15.091 1.00 86.19 144 GLY A O 1
ATOM 1168 N N . ASN A 1 145 ? -11.416 -5.248 17.315 1.00 89.50 145 ASN A N 1
ATOM 1169 C CA . ASN A 1 145 ? -12.118 -3.964 17.346 1.00 89.50 145 ASN A CA 1
ATOM 1170 C C . ASN A 1 145 ? -11.227 -2.829 16.832 1.00 89.50 145 ASN A C 1
ATOM 1172 O O . ASN A 1 145 ? -10.271 -2.415 17.491 1.00 89.50 145 ASN A O 1
ATOM 1176 N N . LEU A 1 146 ? -11.591 -2.282 15.675 1.00 92.69 146 LEU A N 1
ATOM 1177 C CA . LEU A 1 146 ? -10.927 -1.125 15.087 1.00 92.69 146 LEU A CA 1
ATOM 1178 C C . LEU A 1 146 ? -11.470 0.189 15.675 1.00 92.69 146 LEU A C 1
ATOM 1180 O O . LEU A 1 146 ? -12.658 0.283 15.997 1.00 92.69 146 LEU A O 1
ATOM 1184 N N . PRO A 1 147 ? -10.632 1.235 15.792 1.00 93.62 147 PRO A N 1
ATOM 1185 C CA . PRO A 1 147 ? -11.125 2.572 16.094 1.00 93.62 147 PRO A CA 1
ATOM 1186 C C . PRO A 1 147 ? -12.004 3.075 14.948 1.00 93.62 147 PRO A C 1
ATOM 1188 O O . PRO A 1 147 ? -11.783 2.747 13.777 1.00 93.62 147 PRO A O 1
ATOM 1191 N N . THR A 1 148 ? -12.993 3.897 15.282 1.00 94.44 148 THR A N 1
ATOM 1192 C CA . THR A 1 148 ? -13.887 4.489 14.285 1.00 94.44 148 THR A CA 1
ATOM 1193 C C . THR A 1 148 ? -13.286 5.776 13.727 1.00 94.44 148 THR A C 1
ATOM 1195 O O . THR A 1 148 ? -12.615 6.523 14.437 1.00 94.44 148 THR A O 1
ATOM 1198 N N . TRP A 1 149 ? -13.510 6.055 12.446 1.00 94.50 149 TRP A N 1
ATOM 1199 C CA . TRP A 1 149 ? -13.030 7.258 11.769 1.00 94.50 149 TRP A CA 1
ATOM 1200 C C . TRP A 1 149 ? -14.145 7.900 10.955 1.00 94.50 149 TRP A C 1
ATOM 1202 O O . TRP A 1 149 ? -14.824 7.231 10.171 1.00 94.50 149 TRP A O 1
ATOM 1212 N N . ASN A 1 150 ? -14.318 9.209 11.127 1.00 91.50 150 ASN A N 1
ATOM 1213 C CA . ASN A 1 150 ? -15.271 9.994 10.358 1.00 91.50 150 ASN A CA 1
ATOM 1214 C C . ASN A 1 150 ? -14.530 10.828 9.292 1.00 91.50 150 ASN A C 1
ATOM 1216 O O . ASN A 1 150 ? -13.758 11.723 9.649 1.00 91.50 150 ASN A O 1
ATOM 1220 N N . PRO A 1 15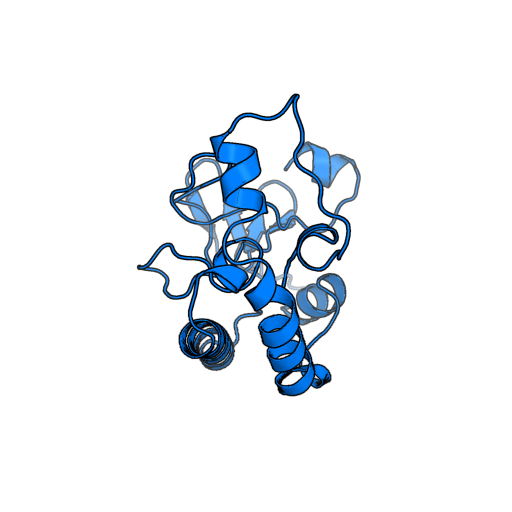1 ? -14.756 10.578 7.988 1.00 86.00 151 PRO A N 1
ATOM 1221 C CA . PRO A 1 151 ? -14.075 11.301 6.913 1.00 86.00 151 PRO A CA 1
ATOM 1222 C C . PRO A 1 151 ? -14.411 12.792 6.843 1.00 86.00 151 PRO A C 1
ATOM 1224 O O . PRO A 1 151 ? -13.584 13.579 6.378 1.00 86.00 151 PRO A O 1
ATOM 1227 N N . THR A 1 152 ? -15.605 13.195 7.284 1.00 84.44 152 THR A N 1
ATOM 1228 C CA . THR A 1 152 ? -16.123 14.559 7.105 1.00 84.44 152 THR A CA 1
ATOM 1229 C C . THR A 1 152 ? -15.314 15.564 7.921 1.00 84.44 152 THR A C 1
ATOM 1231 O O . THR A 1 152 ? -14.904 16.614 7.427 1.00 84.44 152 THR A O 1
ATOM 1234 N N . ASN A 1 153 ? -15.014 15.212 9.167 1.00 84.00 153 ASN A N 1
ATOM 1235 C CA . ASN A 1 153 ? -14.270 16.030 10.124 1.00 84.00 153 ASN A CA 1
ATOM 1236 C C . ASN A 1 153 ? -12.882 15.450 10.463 1.00 84.00 153 ASN A C 1
ATOM 1238 O O . ASN A 1 153 ? -12.121 16.093 11.180 1.00 84.00 153 ASN A O 1
ATOM 1242 N N . ALA A 1 154 ? -12.514 14.296 9.894 1.00 79.88 154 ALA A N 1
ATOM 1243 C CA . ALA A 1 154 ? -11.255 13.584 10.139 1.00 79.88 154 ALA A CA 1
ATOM 1244 C C . ALA A 1 154 ? -11.003 13.267 11.627 1.00 79.88 154 ALA A C 1
ATOM 1246 O O . ALA A 1 154 ? -9.859 13.266 12.085 1.00 79.88 154 ALA A O 1
ATOM 1247 N N . THR A 1 155 ? -12.069 13.006 12.386 1.00 80.50 155 THR A N 1
ATOM 1248 C CA . THR A 1 155 ? -11.990 12.671 13.813 1.00 80.50 155 THR A CA 1
ATOM 1249 C C . THR A 1 155 ? -12.001 11.164 14.033 1.00 80.50 155 THR A C 1
ATOM 1251 O O . THR A 1 155 ? -12.688 10.433 13.314 1.00 80.50 155 THR A O 1
ATOM 1254 N N . TYR A 1 156 ? -11.291 10.716 15.067 1.00 78.44 156 TYR A N 1
ATOM 1255 C CA . TYR A 1 156 ? -11.322 9.334 15.542 1.00 78.44 156 TYR A CA 1
ATOM 1256 C C . TYR A 1 156 ? -12.299 9.201 16.711 1.00 78.44 156 TYR A C 1
ATOM 1258 O O . TYR A 1 156 ? -12.315 10.055 17.597 1.00 78.44 156 TYR A O 1
ATOM 1266 N N . GLY A 1 157 ? -13.097 8.139 16.717 1.00 71.69 157 GLY A N 1
ATOM 1267 C CA . GLY A 1 157 ? -13.882 7.709 17.870 1.00 71.69 157 GLY A CA 1
ATOM 1268 C C . GLY A 1 157 ? -13.235 6.507 18.564 1.00 71.69 157 GLY A C 1
ATOM 1269 O O . GLY A 1 157 ? -12.372 5.833 17.996 1.00 71.69 157 GLY A O 1
ATOM 1270 N N . SER A 1 158 ? -13.661 6.228 19.800 1.00 55.75 158 SER A N 1
ATOM 1271 C CA . SER A 1 158 ? -13.290 5.000 20.519 1.00 55.75 158 SER A CA 1
ATOM 1272 C C . SER A 1 158 ? -13.628 3.762 19.683 1.00 55.75 158 SER A C 1
ATOM 1274 O O . SER A 1 158 ? -14.618 3.760 18.944 1.00 55.75 158 SER A O 1
ATOM 1276 N N . SER A 1 159 ? -12.829 2.700 19.820 1.00 52.09 159 SER A N 1
ATOM 1277 C CA . SER A 1 159 ? -13.234 1.359 19.399 1.00 52.09 159 SER A CA 1
ATOM 1278 C C . SER A 1 159 ? -14.570 1.034 20.068 1.00 52.09 159 SER A C 1
ATOM 1280 O O . SER A 1 159 ? -14.752 1.268 21.267 1.00 52.09 159 SER A O 1
ATOM 1282 N N . ALA A 1 160 ? -15.541 0.575 19.282 1.00 42.56 160 ALA A N 1
ATOM 1283 C CA . ALA A 1 160 ? -16.830 0.178 19.818 1.00 42.56 160 ALA A CA 1
ATOM 1284 C C . ALA A 1 160 ? -16.614 -1.033 20.738 1.00 42.56 160 ALA A C 1
ATOM 1286 O O . ALA A 1 160 ? -16.220 -2.107 20.284 1.00 42.56 160 ALA A O 1
ATOM 1287 N N . HIS A 1 161 ? -16.860 -0.866 22.038 1.00 33.03 161 HIS A N 1
ATOM 1288 C CA . HIS A 1 161 ? -17.200 -1.992 22.896 1.00 33.03 161 HIS A CA 1
ATOM 1289 C C . HIS A 1 161 ? -18.540 -2.532 22.394 1.00 33.03 161 HIS A C 1
ATOM 1291 O O . HIS A 1 161 ? -19.593 -2.005 22.741 1.00 33.03 161 HIS A O 1
ATOM 1297 N N . VAL A 1 162 ? -18.509 -3.557 21.543 1.00 34.91 162 VAL A N 1
ATOM 1298 C CA . VAL A 1 162 ? -19.689 -4.398 21.344 1.00 34.91 162 VAL A CA 1
ATOM 1299 C C . VAL A 1 162 ? -19.727 -5.347 22.536 1.00 34.91 162 VAL A C 1
ATOM 1301 O O . VAL A 1 162 ? -19.126 -6.416 22.530 1.00 34.91 162 VAL A O 1
ATOM 1304 N N . SER A 1 163 ? -20.349 -4.869 23.609 1.00 28.62 163 SER A N 1
ATOM 1305 C CA . SER A 1 163 ? -20.810 -5.691 24.719 1.00 28.62 163 SER A CA 1
ATOM 1306 C C . SER A 1 163 ? -22.144 -6.313 24.308 1.00 28.62 163 SER A C 1
ATOM 1308 O O . SER A 1 163 ? -23.131 -5.584 24.229 1.00 28.62 163 SER A O 1
ATOM 1310 N N . ALA A 1 164 ? -22.159 -7.617 24.032 1.00 31.48 164 ALA A N 1
ATOM 1311 C CA . ALA A 1 164 ? -23.255 -8.554 24.314 1.00 31.48 164 ALA A CA 1
ATOM 1312 C C . ALA A 1 164 ? -22.832 -9.965 23.890 1.00 31.48 164 ALA A C 1
ATOM 1314 O O . ALA A 1 164 ? -22.544 -10.150 22.687 1.00 31.48 164 ALA A O 1
#

Sequence (164 aa):
MDVLAAHGFEYDSSIYPGLNDRYGWPRAPTNPVQHALTGLVIFPVPLLHPHIPLAFSGGAYLRILPYWLVESGFRRQRQLAQPGMIYFHPWEISSTLTWRHEASVRANFTRHLLRWRMRPQLQRLLTAKASLLGTMADVIKGLGNLPTWNPTNATYGSSAHVSA

pLDDT: mean 88.09, std 11.35, range [28.62, 97.12]